Protein AF-C6W9X6-F1 (afdb_monomer_lite)

Structure (mmCIF, N/CA/C/O backbone):
data_AF-C6W9X6-F1
#
_entry.id   AF-C6W9X6-F1
#
loop_
_atom_site.group_PDB
_atom_site.id
_atom_site.type_symbol
_atom_site.label_atom_id
_atom_site.label_alt_id
_atom_site.label_comp_id
_atom_site.label_asym_id
_atom_site.label_entity_id
_atom_site.label_seq_id
_atom_site.pdbx_PDB_ins_code
_atom_site.Cartn_x
_atom_site.Cartn_y
_atom_site.Cartn_z
_atom_site.occupancy
_atom_site.B_iso_or_equiv
_atom_site.auth_seq_id
_atom_site.auth_comp_id
_atom_site.auth_asym_id
_atom_site.auth_atom_id
_atom_site.pdbx_PDB_model_num
ATOM 1 N N . MET A 1 1 ? 11.415 -8.554 -18.491 1.00 56.53 1 MET A N 1
ATOM 2 C CA . MET A 1 1 ? 11.360 -7.395 -17.569 1.00 56.53 1 MET A CA 1
ATOM 3 C C . MET A 1 1 ? 10.140 -7.539 -16.677 1.00 56.53 1 MET A C 1
ATOM 5 O O . MET A 1 1 ? 9.035 -7.601 -17.203 1.00 56.53 1 MET A O 1
ATOM 9 N N . SER A 1 2 ? 10.330 -7.638 -15.361 1.00 67.94 2 SER A N 1
ATOM 10 C CA . SER A 1 2 ? 9.225 -7.767 -14.402 1.00 67.94 2 SER A CA 1
ATOM 11 C C . SER A 1 2 ? 8.694 -6.388 -14.021 1.00 67.94 2 SER A C 1
ATOM 13 O O . SER A 1 2 ? 9.458 -5.507 -13.624 1.00 67.94 2 SER A O 1
ATOM 15 N N . ALA A 1 3 ? 7.383 -6.194 -14.150 1.00 72.31 3 ALA A N 1
ATOM 16 C CA . ALA A 1 3 ? 6.734 -4.921 -13.852 1.00 72.31 3 ALA A CA 1
ATOM 17 C C . ALA A 1 3 ? 6.772 -4.594 -12.345 1.00 72.31 3 ALA A C 1
ATOM 19 O O . ALA A 1 3 ? 6.948 -3.444 -11.963 1.00 72.31 3 ALA A O 1
ATOM 20 N N . CYS A 1 4 ? 6.694 -5.601 -11.478 1.00 75.62 4 CYS A N 1
ATOM 21 C CA . CYS A 1 4 ? 6.767 -5.422 -10.030 1.00 75.62 4 CYS A CA 1
ATOM 22 C C . CYS A 1 4 ? 7.845 -6.329 -9.428 1.00 75.62 4 CYS A C 1
ATOM 24 O O . CYS A 1 4 ? 8.123 -7.401 -9.968 1.00 75.62 4 CYS A O 1
ATOM 26 N N . VAL A 1 5 ? 8.426 -5.902 -8.308 1.00 81.75 5 VAL A N 1
ATOM 27 C CA . VAL A 1 5 ? 9.374 -6.681 -7.499 1.00 81.75 5 VAL A CA 1
ATOM 28 C C . VAL A 1 5 ? 8.911 -6.721 -6.043 1.00 81.75 5 VAL A C 1
ATOM 30 O O . VAL A 1 5 ? 8.329 -5.742 -5.573 1.00 81.75 5 VAL A O 1
ATOM 33 N N . PRO A 1 6 ? 9.122 -7.831 -5.322 1.00 84.62 6 PRO A N 1
ATOM 34 C CA . PRO A 1 6 ? 8.775 -7.899 -3.913 1.00 84.62 6 PRO A CA 1
ATOM 35 C C . PRO A 1 6 ? 9.773 -7.075 -3.094 1.00 84.62 6 PRO A C 1
ATOM 37 O O . PRO A 1 6 ? 10.985 -7.180 -3.276 1.00 84.62 6 PRO A O 1
ATOM 40 N N . VAL A 1 7 ? 9.261 -6.261 -2.179 1.00 83.38 7 VAL A N 1
ATOM 41 C CA . VAL A 1 7 ? 10.040 -5.583 -1.145 1.00 83.38 7 VAL A CA 1
ATOM 42 C C . VAL A 1 7 ? 9.650 -6.198 0.182 1.00 83.38 7 VAL A C 1
ATOM 44 O O . VAL A 1 7 ? 8.481 -6.171 0.571 1.00 83.38 7 VAL A O 1
ATOM 47 N N . HIS A 1 8 ? 10.636 -6.768 0.863 1.00 84.56 8 HIS A N 1
ATOM 48 C CA . HIS A 1 8 ? 10.451 -7.387 2.162 1.00 84.56 8 HIS A CA 1
ATOM 49 C C . HIS A 1 8 ? 10.894 -6.437 3.262 1.00 84.56 8 HIS A C 1
ATOM 51 O O . HIS A 1 8 ? 12.058 -6.060 3.348 1.00 84.56 8 HIS A O 1
ATOM 57 N N . ASP A 1 9 ? 9.937 -6.083 4.104 1.00 84.19 9 ASP A N 1
ATOM 58 C CA . ASP A 1 9 ? 10.166 -5.446 5.388 1.00 84.19 9 ASP A CA 1
ATOM 59 C C . ASP A 1 9 ? 9.302 -6.203 6.396 1.00 84.19 9 ASP A C 1
ATOM 61 O O . ASP A 1 9 ? 8.086 -6.007 6.489 1.00 84.19 9 ASP A O 1
ATOM 65 N N . HIS A 1 10 ? 9.918 -7.210 7.015 1.00 81.56 10 HIS A N 1
ATOM 66 C CA . HIS A 1 10 ? 9.256 -8.139 7.931 1.00 81.56 10 HIS A CA 1
ATOM 67 C C . HIS A 1 10 ? 9.062 -7.528 9.323 1.00 81.56 10 HIS A C 1
ATOM 69 O O . HIS A 1 10 ? 8.195 -7.973 10.075 1.00 81.56 10 HIS A O 1
ATOM 75 N N . GLY A 1 11 ? 9.841 -6.503 9.683 1.00 75.88 11 GLY A N 1
ATOM 76 C CA . GLY A 1 11 ? 9.979 -6.098 11.079 1.00 75.88 11 GLY A CA 1
ATOM 77 C C . GLY A 1 11 ? 10.280 -7.312 11.972 1.00 75.88 11 GLY A C 1
ATOM 78 O O . GLY A 1 11 ? 11.172 -8.099 11.671 1.00 75.88 11 GLY A O 1
ATOM 79 N N . PHE A 1 12 ? 9.494 -7.489 13.039 1.00 77.19 12 PHE A N 1
ATOM 80 C CA . PHE A 1 12 ? 9.526 -8.672 13.919 1.00 77.19 12 PHE A CA 1
ATOM 81 C C . PHE A 1 12 ? 8.451 -9.728 13.583 1.00 77.19 12 PHE A C 1
ATOM 83 O O . PHE A 1 12 ? 8.269 -10.683 14.335 1.00 77.19 12 PHE A O 1
ATOM 90 N N . GLY A 1 13 ? 7.691 -9.540 12.500 1.00 78.19 13 GLY A N 1
ATOM 91 C CA . GLY A 1 13 ? 6.576 -10.403 12.111 1.00 78.19 13 GLY A CA 1
ATOM 92 C C . GLY A 1 13 ? 6.897 -11.329 10.938 1.00 78.19 13 GLY A C 1
ATOM 93 O O . GLY A 1 13 ? 7.972 -11.290 10.345 1.00 78.19 13 GLY A O 1
ATOM 94 N N . GLY A 1 14 ? 5.925 -12.170 10.577 1.00 82.38 14 GLY A N 1
ATOM 95 C CA . GLY A 1 14 ? 5.992 -12.984 9.365 1.00 82.38 14 GLY A CA 1
ATOM 96 C C . GLY A 1 14 ? 5.880 -12.152 8.084 1.00 82.38 14 GLY A C 1
ATOM 97 O O . GLY A 1 14 ? 5.517 -10.974 8.096 1.00 82.38 14 GLY A O 1
ATOM 98 N N . CYS A 1 15 ? 6.165 -12.782 6.944 1.00 85.12 15 CYS A N 1
ATOM 99 C CA . CYS A 1 15 ? 6.048 -12.125 5.649 1.00 85.12 15 CYS A CA 1
ATOM 100 C C . CYS A 1 15 ? 4.593 -11.752 5.344 1.00 85.12 15 CYS A C 1
ATOM 102 O O . CYS A 1 15 ? 3.775 -12.610 5.030 1.00 85.12 15 CYS A O 1
ATOM 104 N N . ALA A 1 16 ? 4.294 -10.453 5.390 1.00 82.00 16 ALA A N 1
ATOM 105 C CA . ALA A 1 16 ? 2.990 -9.904 5.025 1.00 82.00 16 ALA A CA 1
ATOM 106 C C . ALA A 1 16 ? 2.873 -9.591 3.521 1.00 82.00 16 ALA A C 1
ATOM 108 O O . ALA A 1 16 ? 1.995 -8.831 3.117 1.00 82.00 16 ALA A O 1
ATOM 109 N N . LEU A 1 17 ? 3.782 -10.124 2.689 1.00 83.75 17 LEU A N 1
ATOM 110 C CA . LEU A 1 17 ? 3.759 -9.862 1.254 1.00 83.75 17 LEU A CA 1
ATOM 111 C C . LEU A 1 17 ? 2.489 -10.485 0.648 1.00 83.75 17 LEU A C 1
ATOM 113 O O . LEU A 1 17 ? 2.307 -11.699 0.754 1.00 83.75 17 LEU A O 1
ATOM 117 N N . PRO 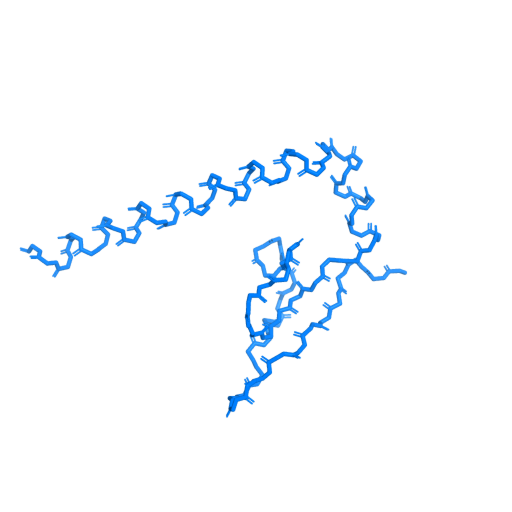A 1 18 ? 1.629 -9.702 -0.024 1.00 78.75 18 PRO A N 1
ATOM 118 C CA . PRO A 1 18 ? 0.439 -10.249 -0.662 1.00 78.75 18 PRO A CA 1
ATOM 119 C C . PRO A 1 18 ? 0.811 -11.261 -1.751 1.00 78.75 18 PRO A C 1
ATOM 121 O O . PRO A 1 18 ? 1.652 -10.969 -2.597 1.00 78.75 18 PRO A O 1
ATOM 124 N N . ALA A 1 19 ? 0.151 -12.420 -1.790 1.00 80.75 19 ALA A N 1
ATOM 125 C CA . ALA A 1 19 ? 0.408 -13.435 -2.820 1.00 80.75 19 ALA A CA 1
ATOM 126 C C . ALA A 1 19 ? -0.001 -12.979 -4.236 1.00 80.75 19 ALA A C 1
ATOM 128 O O . ALA A 1 19 ? 0.545 -13.453 -5.229 1.00 80.75 19 ALA A O 1
ATOM 129 N N . VAL A 1 20 ? -0.953 -12.043 -4.335 1.00 78.62 20 VAL A N 1
ATOM 130 C CA . VAL A 1 20 ? -1.481 -11.529 -5.605 1.00 78.62 20 VAL A CA 1
ATOM 131 C C . VAL A 1 20 ? -0.939 -10.127 -5.882 1.00 78.62 20 VAL A C 1
ATOM 133 O O . VAL A 1 20 ? -1.065 -9.217 -5.056 1.00 78.62 20 VAL A O 1
ATOM 136 N N . ILE A 1 21 ? -0.375 -9.942 -7.079 1.00 72.88 21 ILE A N 1
ATOM 137 C CA . ILE A 1 21 ? 0.087 -8.644 -7.583 1.00 72.88 21 ILE A CA 1
ATOM 138 C C . ILE A 1 21 ? -1.091 -7.930 -8.250 1.00 72.88 21 ILE A C 1
ATOM 140 O O . ILE A 1 21 ? -1.565 -8.348 -9.304 1.00 72.88 21 ILE A O 1
ATOM 144 N N . SER A 1 22 ? -1.552 -6.837 -7.654 1.00 69.69 22 SER A N 1
ATOM 145 C CA . SER A 1 22 ? -2.617 -5.980 -8.175 1.00 69.69 22 SER A CA 1
ATOM 146 C C . SER A 1 22 ? -2.213 -4.509 -8.077 1.00 69.69 22 SER A C 1
ATOM 148 O O . SER A 1 22 ? -1.217 -4.155 -7.450 1.00 69.69 22 SER A O 1
ATOM 150 N N . GLU A 1 23 ? -3.002 -3.616 -8.673 1.00 65.31 23 GLU A N 1
ATOM 151 C CA . GLU A 1 23 ? -2.787 -2.167 -8.564 1.00 65.31 23 GLU A CA 1
ATOM 152 C C . GLU A 1 23 ? -2.899 -1.649 -7.117 1.00 65.31 23 GLU A C 1
ATOM 154 O O . GLU A 1 23 ? -2.286 -0.635 -6.783 1.00 65.31 23 GLU A O 1
ATOM 159 N N . SER A 1 24 ? -3.652 -2.348 -6.261 1.00 64.50 24 SER A N 1
ATOM 160 C CA . SER A 1 24 ? -3.817 -2.016 -4.844 1.00 64.50 24 SER A CA 1
ATOM 161 C C . SER A 1 24 ? -2.713 -2.598 -3.956 1.00 64.50 24 SER A C 1
ATOM 163 O O . SER A 1 24 ? -2.368 -1.977 -2.951 1.00 64.50 24 SER A O 1
ATOM 165 N N . THR A 1 25 ? -2.132 -3.748 -4.321 1.00 66.25 25 THR A N 1
ATOM 166 C CA . THR A 1 25 ? -1.034 -4.384 -3.565 1.00 66.25 25 THR A CA 1
ATOM 167 C C . THR A 1 25 ? 0.353 -3.942 -4.032 1.00 66.25 25 THR A C 1
ATOM 169 O O . THR A 1 25 ? 1.315 -4.009 -3.263 1.00 66.25 25 THR A O 1
ATOM 172 N N . ALA A 1 26 ? 0.461 -3.438 -5.264 1.00 66.75 26 ALA A N 1
ATOM 173 C CA . ALA A 1 26 ? 1.651 -2.783 -5.782 1.00 66.75 26 ALA A CA 1
ATOM 174 C C . ALA A 1 26 ? 1.709 -1.319 -5.323 1.00 66.75 26 ALA A C 1
ATOM 176 O O . ALA A 1 26 ? 0.993 -0.445 -5.819 1.00 66.75 26 ALA A O 1
ATOM 177 N N . SER A 1 27 ? 2.592 -1.026 -4.369 1.00 64.38 27 SER A N 1
ATOM 178 C CA . SER A 1 27 ? 2.858 0.338 -3.933 1.00 64.38 27 SER A CA 1
ATOM 179 C C . SER A 1 27 ? 3.842 1.026 -4.878 1.00 64.38 27 SER A C 1
ATOM 181 O O . SER A 1 27 ? 4.938 0.550 -5.157 1.00 64.38 27 SER A O 1
ATOM 183 N N . LEU A 1 28 ? 3.451 2.213 -5.335 1.00 61.16 28 LEU A N 1
ATOM 184 C CA . LEU A 1 28 ? 4.259 3.103 -6.177 1.00 61.16 28 LEU A CA 1
ATOM 185 C C . LEU A 1 28 ? 5.037 4.173 -5.396 1.00 61.16 28 LEU A C 1
ATOM 187 O O . LEU A 1 28 ? 5.669 5.048 -5.972 1.00 61.16 28 LEU A O 1
ATOM 191 N N . GLY A 1 29 ? 4.958 4.141 -4.071 1.00 59.12 29 GLY A N 1
ATOM 192 C CA . GLY A 1 29 ? 5.847 4.909 -3.199 1.00 59.12 29 GLY A CA 1
ATOM 193 C C . GLY A 1 29 ? 6.336 3.989 -2.100 1.00 59.12 29 GLY A C 1
ATOM 194 O O . GLY A 1 29 ? 5.663 2.995 -1.843 1.00 59.12 29 GLY A O 1
ATOM 195 N N . GLN A 1 30 ? 7.454 4.310 -1.455 1.00 55.91 30 GLN A N 1
ATOM 196 C CA . GLN A 1 30 ? 7.910 3.572 -0.279 1.00 55.91 30 GLN A CA 1
ATOM 197 C C . GLN A 1 30 ? 6.807 3.641 0.791 1.00 55.91 30 GLN A C 1
ATOM 199 O O . GLN A 1 30 ? 6.569 4.723 1.344 1.00 55.91 30 GLN A O 1
ATOM 204 N N . PRO A 1 31 ? 6.056 2.555 1.058 1.00 61.16 31 PRO A N 1
ATOM 205 C CA . PRO A 1 31 ? 5.286 2.509 2.283 1.00 61.16 31 PRO A CA 1
ATOM 206 C C . PRO A 1 31 ? 6.294 2.598 3.432 1.00 61.16 31 PRO A C 1
ATOM 208 O O . PRO A 1 31 ? 7.412 2.100 3.336 1.00 61.16 31 PRO A O 1
ATOM 211 N N . ARG A 1 32 ? 5.924 3.319 4.493 1.00 59.81 32 ARG A N 1
ATOM 212 C CA . ARG A 1 32 ? 6.843 3.622 5.602 1.00 59.81 32 ARG A CA 1
ATOM 213 C C . ARG A 1 3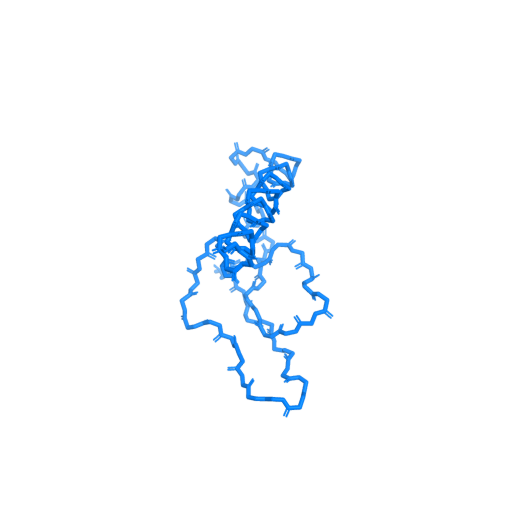2 ? 7.272 2.368 6.378 1.00 59.81 32 ARG A C 1
ATOM 215 O O . ARG A 1 32 ? 8.191 2.479 7.178 1.00 59.81 32 ARG A O 1
ATOM 222 N N . SER A 1 33 ? 6.612 1.233 6.143 1.00 69.12 33 SER A N 1
ATOM 223 C CA . SER A 1 33 ? 6.996 -0.094 6.617 1.00 69.12 33 SER A CA 1
ATOM 224 C C . SER A 1 33 ? 6.163 -1.196 5.941 1.00 69.12 33 SER A C 1
ATOM 226 O O . SER A 1 33 ? 5.086 -0.924 5.397 1.00 69.12 33 SER A O 1
ATOM 228 N N . GLY A 1 34 ? 6.647 -2.436 6.013 1.00 77.81 34 GLY A N 1
ATOM 229 C CA . GLY A 1 34 ? 5.916 -3.656 5.662 1.00 77.81 34 GLY A CA 1
ATOM 230 C C . GLY A 1 34 ? 6.229 -4.238 4.279 1.00 77.81 34 GLY A C 1
ATOM 231 O O . GLY A 1 34 ? 6.597 -3.537 3.332 1.00 77.81 34 GLY A O 1
ATOM 232 N N . CYS A 1 35 ? 6.044 -5.553 4.153 1.00 85.06 35 CYS A N 1
ATOM 233 C CA . CYS A 1 35 ? 6.230 -6.281 2.899 1.00 85.06 35 CYS A CA 1
ATOM 234 C C . CYS A 1 35 ? 5.206 -5.866 1.835 1.00 85.06 35 CYS A C 1
ATOM 236 O O . CYS A 1 35 ? 4.002 -5.909 2.078 1.00 85.06 35 CYS A O 1
ATOM 238 N N . HIS A 1 36 ? 5.664 -5.503 0.639 1.00 81.94 36 HIS A N 1
ATOM 239 C CA . HIS A 1 36 ? 4.798 -5.016 -0.438 1.00 81.94 36 HIS A CA 1
ATOM 240 C C . HIS A 1 36 ? 5.404 -5.262 -1.821 1.00 81.94 36 HIS A C 1
ATOM 242 O O . HIS A 1 36 ? 6.599 -5.500 -1.963 1.00 81.94 36 HIS A O 1
ATOM 248 N N . TRP A 1 37 ? 4.588 -5.153 -2.868 1.00 83.44 37 TRP A N 1
ATOM 249 C CA . TRP A 1 37 ? 5.083 -5.148 -4.244 1.00 83.44 37 TRP A CA 1
ATOM 250 C C . TRP A 1 37 ? 5.488 -3.727 -4.640 1.00 83.44 37 TRP A C 1
ATOM 252 O O . TRP A 1 37 ? 4.676 -2.812 -4.545 1.00 83.44 37 TRP A O 1
ATOM 262 N N . ALA A 1 38 ? 6.720 -3.520 -5.096 1.00 78.75 38 ALA A N 1
ATOM 263 C CA . ALA A 1 38 ? 7.181 -2.246 -5.638 1.00 78.75 38 ALA A CA 1
ATOM 264 C C . ALA A 1 38 ? 7.152 -2.265 -7.170 1.00 78.75 38 ALA A C 1
ATOM 266 O O . ALA A 1 38 ? 7.630 -3.207 -7.804 1.00 78.75 38 ALA A O 1
ATOM 267 N N . GLY A 1 39 ? 6.601 -1.211 -7.775 1.00 76.19 39 GLY A N 1
ATOM 268 C CA . GLY A 1 39 ? 6.635 -1.035 -9.229 1.00 76.19 39 GLY A CA 1
ATOM 269 C C . GLY A 1 39 ? 8.049 -0.717 -9.729 1.00 76.19 39 GLY A C 1
ATOM 270 O O . GLY A 1 39 ? 8.712 0.172 -9.196 1.00 76.19 39 GLY A O 1
ATOM 271 N N . THR A 1 40 ? 8.513 -1.416 -10.766 1.00 74.81 40 THR A N 1
ATOM 272 C CA . THR A 1 40 ? 9.815 -1.170 -11.410 1.00 74.81 40 THR A CA 1
ATOM 273 C C . THR A 1 40 ? 9.740 -0.038 -12.434 1.00 74.81 40 THR A C 1
ATOM 275 O O . THR A 1 40 ? 8.658 0.396 -12.826 1.00 74.81 40 THR A O 1
ATOM 278 N N . ALA A 1 41 ? 10.888 0.421 -12.944 1.00 68.25 41 ALA A N 1
ATOM 279 C CA . ALA A 1 41 ? 10.948 1.406 -14.033 1.00 68.25 41 ALA A CA 1
ATOM 280 C C . ALA A 1 41 ? 10.116 0.995 -15.269 1.00 68.25 41 ALA A C 1
ATOM 282 O O . ALA A 1 41 ? 9.521 1.842 -15.929 1.00 68.25 41 ALA A O 1
ATOM 283 N N . SER A 1 42 ? 9.997 -0.307 -15.548 1.00 68.06 42 SER A N 1
ATOM 284 C CA . SER A 1 42 ? 9.166 -0.816 -16.650 1.00 68.06 42 SER A CA 1
ATOM 285 C C . SER A 1 42 ? 7.658 -0.688 -16.383 1.00 68.06 42 SER A C 1
ATOM 287 O O . SER A 1 42 ? 6.877 -0.436 -17.300 1.00 68.06 42 SER A O 1
ATOM 289 N N . TYR A 1 43 ? 7.244 -0.787 -15.118 1.00 67.62 43 TYR A N 1
ATOM 290 C CA . TYR A 1 43 ? 5.883 -0.471 -14.689 1.00 67.62 43 TYR A CA 1
ATOM 291 C C . TYR A 1 43 ? 5.612 1.030 -14.707 1.00 67.62 43 TYR A C 1
ATOM 293 O O . TYR A 1 43 ? 4.536 1.446 -15.132 1.00 67.62 43 TYR A O 1
ATOM 301 N N . TRP A 1 44 ? 6.602 1.842 -14.323 1.00 62.47 44 TRP A N 1
ATOM 302 C CA . TRP A 1 44 ? 6.545 3.292 -14.492 1.00 62.47 44 TRP A CA 1
ATOM 303 C C . TRP A 1 44 ? 6.339 3.672 -15.951 1.00 62.47 44 TRP A C 1
ATOM 305 O O . TRP A 1 44 ? 5.455 4.468 -16.229 1.00 62.47 44 TRP A O 1
ATO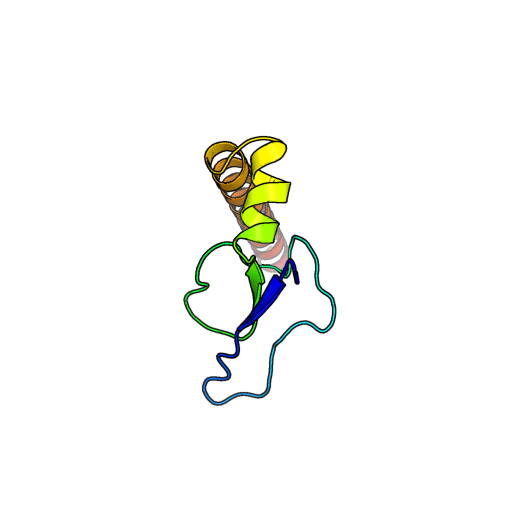M 315 N N . PHE A 1 45 ? 7.083 3.066 -16.875 1.00 62.00 45 PHE A N 1
ATOM 316 C CA . PHE A 1 45 ? 6.957 3.339 -18.303 1.00 62.00 45 PHE A CA 1
ATOM 317 C C . PHE A 1 45 ? 5.557 2.983 -18.827 1.00 62.00 45 PHE A C 1
ATOM 319 O O . PHE A 1 45 ? 4.837 3.871 -19.274 1.00 62.00 45 PHE A O 1
ATOM 326 N N . ARG A 1 46 ? 5.094 1.740 -18.626 1.00 64.06 46 ARG A N 1
ATOM 327 C CA . ARG A 1 46 ? 3.757 1.297 -19.077 1.00 64.06 46 ARG A CA 1
ATOM 328 C C . ARG A 1 46 ? 2.597 2.070 -18.445 1.00 64.06 46 ARG A C 1
ATOM 330 O O . ARG A 1 46 ? 1.568 2.278 -19.082 1.00 64.06 46 ARG A O 1
ATOM 337 N N . ARG A 1 47 ? 2.717 2.487 -17.180 1.00 60.56 47 ARG A N 1
ATOM 338 C CA . ARG A 1 47 ? 1.657 3.248 -16.497 1.00 60.56 47 ARG A CA 1
ATOM 339 C C . ARG A 1 47 ? 1.703 4.732 -16.873 1.00 60.56 47 ARG A C 1
ATOM 341 O O . ARG A 1 47 ? 0.646 5.338 -17.053 1.00 60.56 47 ARG A O 1
ATOM 348 N N . CYS A 1 48 ? 2.893 5.314 -17.035 1.00 53.19 48 CYS A N 1
ATOM 349 C CA . CYS A 1 48 ? 3.067 6.713 -17.430 1.00 53.19 48 CYS A CA 1
ATOM 350 C C . CYS A 1 48 ? 2.779 6.969 -18.911 1.00 53.19 48 CYS A C 1
ATOM 352 O O . CYS A 1 48 ? 2.323 8.070 -19.202 1.00 53.19 48 CYS A O 1
ATOM 354 N N . GLU A 1 49 ? 2.950 5.983 -19.799 1.00 55.00 49 GLU A N 1
ATOM 355 C CA . GLU A 1 49 ? 2.482 6.056 -21.194 1.00 55.00 49 GLU A CA 1
ATOM 356 C C . GLU A 1 49 ? 0.977 6.314 -21.277 1.00 55.00 49 GLU A C 1
ATOM 358 O O . GLU A 1 49 ? 0.516 6.970 -22.205 1.00 55.00 49 GLU A O 1
ATOM 363 N N . SER A 1 50 ? 0.207 5.854 -20.282 1.00 55.97 50 SER A N 1
ATOM 364 C CA . SER A 1 50 ? -1.224 6.118 -20.270 1.00 55.97 50 SER A CA 1
ATOM 365 C C . SER A 1 50 ? -1.543 7.555 -19.851 1.00 55.97 50 SER A C 1
ATOM 367 O O . SER A 1 50 ? -2.294 8.185 -20.587 1.00 55.97 50 SER A O 1
ATOM 369 N N . ARG A 1 51 ? -1.014 8.097 -18.727 1.00 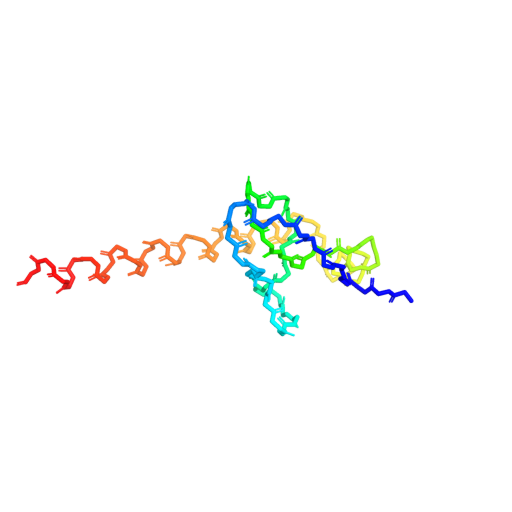56.16 51 ARG A N 1
ATOM 370 C CA . ARG A 1 51 ? -1.393 9.441 -18.199 1.00 56.16 51 ARG A CA 1
ATOM 371 C C . ARG A 1 51 ? -0.403 10.151 -17.227 1.00 56.16 51 ARG A C 1
ATOM 373 O O . ARG A 1 51 ? -0.763 11.119 -16.556 1.00 56.16 51 ARG A O 1
ATOM 380 N N . GLY A 1 52 ? 0.856 9.713 -17.134 1.00 62.97 52 GLY A N 1
ATOM 381 C CA . GLY A 1 52 ? 1.904 10.364 -16.318 1.00 62.97 52 GLY A CA 1
ATOM 382 C C . GLY A 1 52 ? 1.769 10.285 -14.777 1.00 62.97 52 GLY A C 1
ATOM 383 O O . GLY A 1 52 ? 0.699 10.070 -14.204 1.00 62.97 52 GLY A O 1
ATOM 384 N N . HIS A 1 53 ? 2.891 10.500 -14.070 1.00 66.44 53 HIS A N 1
ATOM 385 C CA . HIS A 1 53 ? 3.009 10.426 -12.596 1.00 66.44 53 HIS A CA 1
ATOM 386 C C . HIS A 1 53 ? 1.983 11.300 -11.847 1.00 66.44 53 HIS A C 1
ATOM 388 O O . HIS A 1 53 ? 1.497 10.932 -10.776 1.00 66.44 53 HIS A O 1
ATOM 394 N N . ARG A 1 54 ? 1.638 12.466 -12.406 1.00 67.38 54 ARG A N 1
ATOM 395 C CA . ARG A 1 54 ? 0.733 13.442 -11.781 1.00 67.38 54 ARG A CA 1
ATOM 396 C C . ARG A 1 54 ? -0.694 12.913 -11.654 1.00 67.38 54 ARG A C 1
ATOM 398 O O . ARG A 1 54 ? -1.296 13.057 -10.591 1.00 67.38 54 ARG A O 1
ATOM 405 N N . GLU A 1 55 ? -1.219 12.284 -12.702 1.00 67.56 55 GLU A N 1
ATOM 406 C CA . GLU A 1 55 ? -2.564 11.710 -12.669 1.00 67.56 55 GLU A CA 1
ATOM 407 C C . GLU A 1 55 ? -2.628 10.503 -11.743 1.00 67.56 55 GLU A C 1
ATOM 409 O O . GLU A 1 55 ? -3.567 10.361 -10.958 1.00 67.56 55 GLU A O 1
ATOM 414 N N . TRP A 1 56 ? -1.590 9.670 -11.766 1.00 70.25 56 TRP A N 1
ATOM 415 C CA . TRP A 1 56 ? -1.486 8.578 -10.816 1.00 70.25 56 TRP A CA 1
ATOM 416 C C . TRP A 1 56 ? -1.513 9.079 -9.358 1.00 70.25 56 TRP A C 1
ATOM 418 O O . TRP A 1 56 ? -2.305 8.599 -8.541 1.00 70.25 56 TRP A O 1
ATOM 428 N N . ALA A 1 57 ? -0.683 10.074 -9.031 1.00 70.56 57 ALA A N 1
ATOM 429 C CA . ALA A 1 57 ? -0.615 10.639 -7.686 1.00 70.56 57 ALA A CA 1
ATOM 430 C C . ALA A 1 57 ? -1.958 11.252 -7.251 1.00 70.56 57 ALA A C 1
ATOM 432 O O . ALA A 1 57 ? -2.325 11.165 -6.073 1.00 70.56 57 ALA A O 1
ATOM 433 N N . PHE A 1 58 ? -2.701 11.837 -8.198 1.00 76.44 58 PHE A N 1
ATOM 434 C CA . PHE A 1 58 ? -4.053 12.344 -7.987 1.00 76.44 58 PHE A CA 1
ATOM 435 C C . PHE A 1 58 ? -5.042 11.216 -7.654 1.00 76.44 58 PHE A C 1
ATOM 437 O O . PHE A 1 58 ? -5.655 11.261 -6.587 1.00 76.44 58 PHE A O 1
ATOM 444 N N . ARG A 1 59 ? -5.129 10.167 -8.486 1.00 69.81 59 ARG A N 1
ATOM 445 C CA . ARG A 1 59 ? -6.017 9.009 -8.251 1.00 69.81 59 ARG A CA 1
ATOM 446 C C . ARG A 1 59 ? -5.755 8.363 -6.888 1.00 69.81 59 ARG A C 1
ATOM 448 O O . ARG A 1 59 ? -6.661 8.253 -6.069 1.00 69.81 59 ARG A O 1
ATOM 455 N N . ARG A 1 60 ? -4.485 8.100 -6.556 1.00 70.81 60 ARG A N 1
ATOM 456 C CA . ARG A 1 60 ? -4.103 7.516 -5.256 1.00 70.81 60 ARG A CA 1
ATOM 457 C C . ARG A 1 60 ? -4.437 8.419 -4.063 1.00 70.81 60 ARG A C 1
ATOM 459 O O . ARG A 1 60 ? -4.543 7.955 -2.925 1.00 70.81 60 ARG A O 1
ATOM 466 N N . ARG A 1 61 ? -4.479 9.740 -4.256 1.00 75.50 61 ARG A N 1
ATOM 467 C CA . ARG A 1 61 ? -4.884 10.686 -3.206 1.00 75.50 61 ARG A CA 1
ATOM 468 C C . ARG A 1 61 ? -6.396 10.628 -2.992 1.00 75.50 61 ARG A C 1
ATOM 470 O O . ARG A 1 61 ? -6.815 10.653 -1.835 1.00 75.50 61 ARG A O 1
ATOM 477 N N . GLU A 1 62 ? -7.173 10.540 -4.066 1.00 82.94 62 GLU A N 1
ATOM 478 C CA . GLU A 1 62 ? -8.631 10.398 -4.018 1.00 82.94 62 GLU A CA 1
ATOM 479 C C . GLU A 1 62 ? -9.060 9.064 -3.394 1.00 82.94 62 GLU A C 1
ATOM 481 O O . GLU A 1 62 ? -9.867 9.075 -2.464 1.00 82.94 62 GLU A O 1
ATOM 486 N N . ASP A 1 63 ? -8.437 7.945 -3.767 1.00 73.25 63 ASP A N 1
ATOM 487 C CA . ASP A 1 63 ? -8.746 6.634 -3.172 1.00 73.25 63 ASP A CA 1
ATOM 488 C C . ASP A 1 63 ? -8.515 6.640 -1.654 1.00 73.25 63 ASP A C 1
ATOM 490 O O . ASP A 1 63 ? -9.414 6.349 -0.869 1.00 73.25 63 ASP A O 1
ATOM 494 N N . ARG A 1 64 ? -7.362 7.155 -1.202 1.00 72.88 64 ARG A N 1
ATOM 495 C CA . ARG A 1 64 ? -7.073 7.321 0.237 1.00 72.88 64 ARG A CA 1
ATOM 496 C C . ARG A 1 64 ? -8.043 8.262 0.957 1.00 72.88 64 ARG A C 1
ATOM 498 O O . ARG A 1 64 ? -8.164 8.213 2.184 1.00 72.88 64 ARG A O 1
ATOM 505 N N . ARG A 1 65 ? -8.671 9.211 0.256 1.00 85.06 65 ARG A N 1
ATOM 506 C CA . ARG A 1 65 ? -9.725 10.065 0.837 1.00 85.06 65 ARG A CA 1
ATOM 507 C C . ARG A 1 65 ? -11.028 9.285 0.968 1.00 85.06 65 ARG A C 1
ATOM 509 O O . ARG A 1 65 ? -11.677 9.406 2.007 1.00 85.06 65 ARG A O 1
ATOM 516 N N . ARG A 1 66 ? -11.375 8.481 -0.039 1.00 81.75 66 ARG A N 1
ATOM 517 C CA . ARG A 1 66 ? -12.545 7.600 -0.025 1.00 81.75 66 ARG A CA 1
ATOM 518 C C . ARG A 1 66 ? -12.448 6.572 1.103 1.00 81.75 66 ARG A C 1
ATOM 520 O O . ARG A 1 66 ? -13.374 6.512 1.905 1.00 81.75 66 ARG A O 1
ATOM 527 N N . ASP A 1 67 ? -11.311 5.897 1.253 1.00 78.12 67 ASP A N 1
ATOM 528 C CA . ASP A 1 67 ? -11.090 4.906 2.319 1.00 78.12 67 ASP A CA 1
ATOM 529 C C . ASP A 1 67 ? -11.239 5.521 3.710 1.00 78.12 67 ASP A C 1
ATOM 531 O O . ASP A 1 67 ? -11.967 5.012 4.558 1.00 78.12 67 ASP A O 1
ATOM 535 N N . ARG A 1 68 ? -10.623 6.688 3.943 1.00 85.75 68 ARG A N 1
ATOM 536 C CA . ARG A 1 68 ? -10.773 7.404 5.221 1.00 85.75 68 ARG A CA 1
ATOM 537 C C . ARG A 1 68 ? -12.213 7.826 5.486 1.00 85.75 68 ARG A C 1
ATOM 539 O O . ARG A 1 68 ? -12.642 7.829 6.638 1.00 85.75 68 ARG A O 1
ATOM 546 N N . ARG A 1 69 ? -12.961 8.212 4.449 1.00 89.75 69 ARG A N 1
ATOM 547 C CA . ARG A 1 69 ? -14.385 8.541 4.582 1.00 89.75 69 ARG A CA 1
ATOM 548 C C . ARG A 1 69 ? -15.200 7.294 4.936 1.00 89.75 69 ARG A C 1
ATOM 550 O O . ARG A 1 69 ? -16.050 7.394 5.815 1.00 89.75 69 ARG A O 1
ATOM 557 N N . ALA A 1 70 ? -14.917 6.155 4.306 1.00 87.06 70 ALA A N 1
ATOM 558 C CA . ALA A 1 70 ? -15.561 4.879 4.606 1.00 87.06 70 ALA A CA 1
ATOM 559 C C . ALA A 1 70 ? -15.265 4.425 6.044 1.00 87.06 70 ALA A C 1
ATOM 561 O O . ALA A 1 70 ? -16.196 4.174 6.800 1.00 87.06 70 ALA A O 1
ATOM 562 N N . ALA A 1 71 ? -13.999 4.454 6.468 1.00 85.75 71 ALA A N 1
ATOM 563 C CA . ALA A 1 71 ? -13.601 4.111 7.834 1.00 85.75 71 ALA A CA 1
ATOM 564 C C . ALA A 1 71 ? -14.275 5.008 8.887 1.00 85.75 71 ALA A C 1
ATOM 566 O O . ALA A 1 71 ? -14.753 4.526 9.908 1.00 85.75 71 ALA A O 1
ATOM 567 N N . ARG A 1 72 ? -14.378 6.321 8.627 1.00 89.94 72 ARG A N 1
ATOM 568 C CA . ARG A 1 72 ? -15.103 7.250 9.513 1.00 89.94 72 ARG A CA 1
ATOM 569 C C . ARG A 1 72 ? -16.598 6.961 9.579 1.00 89.94 72 ARG A C 1
ATOM 571 O O . ARG A 1 72 ? -17.194 7.174 10.629 1.00 89.94 72 ARG A O 1
ATOM 578 N N . ARG A 1 73 ? -17.210 6.540 8.468 1.00 89.94 73 ARG A N 1
ATOM 579 C CA . ARG A 1 73 ? -18.618 6.136 8.450 1.00 89.94 73 ARG A CA 1
ATOM 580 C C . ARG A 1 73 ? -18.814 4.871 9.286 1.00 89.94 73 ARG A C 1
ATOM 582 O O . ARG A 1 73 ? -19.625 4.914 10.198 1.00 89.94 73 ARG A O 1
ATOM 589 N N . ALA A 1 74 ? -18.008 3.837 9.052 1.00 89.44 74 ALA A N 1
ATOM 590 C CA . ALA A 1 74 ? -18.053 2.592 9.819 1.00 89.44 74 ALA A CA 1
ATOM 591 C C . ALA A 1 74 ? -17.855 2.834 11.326 1.00 89.44 74 ALA A C 1
ATOM 593 O O . ALA A 1 74 ? -18.565 2.268 12.146 1.00 89.44 74 ALA A O 1
ATOM 594 N N . LEU A 1 75 ? -16.945 3.740 11.703 1.00 89.56 75 LEU A N 1
ATOM 595 C CA . LEU A 1 75 ? -16.747 4.112 13.106 1.00 89.56 75 LEU A CA 1
ATOM 596 C C . LEU A 1 75 ? -17.988 4.778 13.720 1.00 89.56 75 LEU A C 1
ATOM 598 O O . LEU A 1 75 ? -18.314 4.507 14.868 1.00 89.56 75 LEU A O 1
ATOM 602 N N . ARG A 1 76 ? -18.685 5.646 12.975 1.00 89.31 76 ARG A N 1
ATOM 603 C CA . ARG A 1 76 ? -19.935 6.263 13.451 1.00 89.31 76 ARG A CA 1
ATOM 604 C C . ARG A 1 76 ? -21.058 5.244 13.590 1.00 89.31 76 ARG A C 1
ATOM 606 O O . ARG A 1 76 ? -21.817 5.346 14.537 1.00 89.31 76 ARG A O 1
ATOM 613 N N . GLU A 1 77 ? -21.148 4.295 12.664 1.00 90.50 77 GLU A N 1
ATOM 614 C CA . GLU A 1 77 ? -22.123 3.199 12.721 1.00 90.50 77 GLU A CA 1
ATOM 615 C C . GLU A 1 77 ? -21.864 2.260 13.905 1.00 90.50 77 GLU A C 1
ATOM 617 O O . GLU A 1 77 ? -22.806 1.702 14.444 1.00 90.50 77 GLU A O 1
ATOM 622 N N . HIS A 1 78 ? -20.607 2.100 14.328 1.00 82.00 78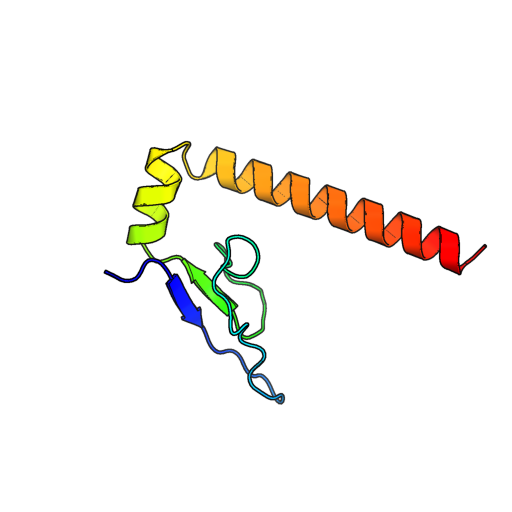 HIS A N 1
ATOM 623 C CA . HIS A 1 78 ? -20.248 1.246 15.462 1.00 82.00 78 HIS A CA 1
ATOM 624 C C . HIS A 1 78 ? -20.380 1.932 16.834 1.00 82.00 78 HIS A C 1
ATOM 626 O O . HIS A 1 78 ? -20.434 1.252 17.853 1.00 82.00 78 HIS A O 1
ATOM 632 N N . LEU A 1 79 ? -20.362 3.269 16.868 1.00 84.00 79 LEU A N 1
ATOM 633 C CA . LEU A 1 79 ? -20.462 4.078 18.093 1.00 84.00 79 LEU A CA 1
ATOM 634 C C . LEU A 1 79 ? -21.870 4.652 18.338 1.00 84.00 79 LEU A C 1
ATOM 636 O O . LEU A 1 79 ? -22.059 5.348 19.337 1.00 84.00 79 LEU A O 1
ATOM 640 N N . GLY A 1 80 ? -22.809 4.433 17.415 1.00 59.94 80 GLY A N 1
ATOM 641 C CA . GLY A 1 80 ? -24.235 4.743 17.574 1.00 59.94 80 GLY A CA 1
ATOM 642 C C . GLY A 1 80 ? -25.024 3.517 18.005 1.00 59.94 80 GLY A C 1
ATOM 643 O O . GLY A 1 80 ? -26.132 3.732 18.538 1.00 59.94 80 GLY A O 1
#

Foldseek 3Di:
DDQKDKDAFQPPHDAPEDPDDDPVQADDDPDPGHIGIHGDVVNQVVVCVVPHPVVVVVVVVVVVVVVVVVVVVVVVVVVD

Sequence (80 aa):
MSACVPVHDHGFGGCALPAVISESTASLGQPRSGCHWAGTASYWFRRCESRGHREWAFRRREDRRRDRRAARRALREHLG

Organism: Actinosynnema 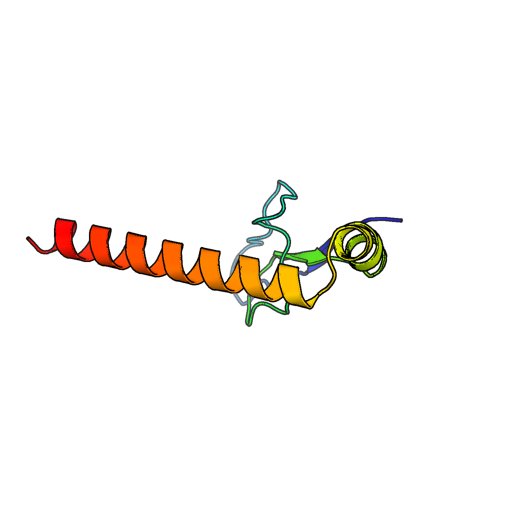mirum (strain ATCC 29888 / DSM 43827 / JCM 3225 / NBRC 14064 / NCIMB 13271 / NRRL B-12336 / IMRU 3971 / 101) (NCBI:txid446462)

Radius of gyration: 15.46 Å; chains: 1; bounding box: 36×27×39 Å

Secondary structure (DSSP, 8-state):
--SEEEE---TTS-----SS--TTTEESS--SSS-EEEEPHHHHHHHHHHHHHHHHHHHHHHHHHHHHHHHHHHHHHHH-

pLDDT: mean 74.09, std 10.26, range [53.19, 90.5]